Protein AF-A0A926WYP0-F1 (afdb_monomer)

Secondary structure (DSSP, 8-state):
-TT--------PPP-S--S-------GGG----------S---------------TTGGGGGG-GGG-TT-HHHHHHHHHHHHHHHHHH-TT-TTTTT--PPSS-------SHHHHHHHHHHHHHHHHH-TT--

Radius of gyration: 22.29 Å; Cα contacts (8 Å, |Δi|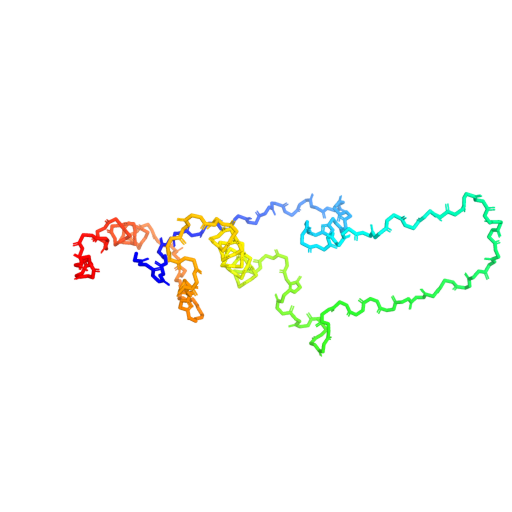>4): 46; chains: 1; bounding box: 64×30×56 Å

Mean predicted aligned error: 14.44 Å

Sequence (134 aa):
MPNHIHGIIVINSPDINIANKTDRGDAINRVPAPDIPIPAKIPAPAIPAIKISTNRGGITGKHNPMLSSHSLGKIIRWYKGRCTFETRSIKTCPIAPEFAWQSRFHDYIIRDELILNRIRNYIVRNPETWKGCR

pLDDT: mean 70.93, std 19.63, range [38.66, 96.31]

Structure (mmCIF, N/CA/C/O backbone):
data_AF-A0A926WYP0-F1
#
_entry.id   AF-A0A926WYP0-F1
#
loop_
_atom_site.group_PDB
_atom_site.id
_atom_site.type_symbol
_atom_site.label_atom_id
_atom_site.label_alt_id
_atom_site.label_comp_id
_atom_site.label_asym_id
_atom_site.label_entity_id
_atom_site.label_seq_id
_atom_site.pdbx_PDB_ins_code
_atom_site.Cartn_x
_atom_site.Cartn_y
_atom_site.Cartn_z
_atom_site.occupancy
_atom_site.B_iso_or_equiv
_atom_site.auth_seq_id
_atom_site.auth_comp_id
_atom_site.auth_asym_id
_atom_site.auth_atom_id
_atom_site.pdbx_PDB_model_num
ATOM 1 N N . MET A 1 1 ? -4.566 -3.668 -11.501 1.00 61.72 1 MET A N 1
ATOM 2 C CA . MET A 1 1 ? -4.161 -2.726 -12.567 1.00 61.72 1 MET A CA 1
ATOM 3 C C . MET A 1 1 ? -2.648 -2.587 -12.550 1.00 61.72 1 MET A C 1
ATOM 5 O O . MET A 1 1 ? -2.079 -2.737 -11.476 1.00 61.72 1 MET A O 1
ATOM 9 N N . PRO A 1 2 ? -1.992 -2.289 -13.681 1.00 64.44 2 PRO A N 1
ATOM 10 C CA . PRO A 1 2 ? -0.528 -2.240 -13.735 1.00 64.44 2 PRO A CA 1
ATOM 11 C C . PRO A 1 2 ? 0.100 -1.127 -12.870 1.00 64.44 2 PRO A C 1
ATOM 13 O O . PRO A 1 2 ? 1.260 -1.238 -12.497 1.00 64.44 2 PRO A O 1
ATOM 16 N N . ASN A 1 3 ? -0.654 -0.081 -12.501 1.00 71.62 3 ASN A N 1
ATOM 17 C CA . ASN A 1 3 ? -0.128 1.111 -11.814 1.00 71.62 3 ASN A CA 1
ATOM 18 C C . ASN A 1 3 ? -0.614 1.322 -10.360 1.00 71.62 3 ASN A C 1
ATOM 20 O O . ASN A 1 3 ? -0.120 2.220 -9.671 1.00 71.62 3 ASN A O 1
ATOM 24 N N . HIS A 1 4 ? -1.587 0.540 -9.880 1.00 82.56 4 HIS A N 1
ATOM 25 C CA . HIS A 1 4 ? -2.106 0.649 -8.513 1.00 82.56 4 HIS A CA 1
ATOM 26 C C . HIS A 1 4 ? -2.744 -0.656 -8.021 1.00 82.56 4 HIS A C 1
ATOM 28 O O . HIS A 1 4 ? -3.172 -1.506 -8.809 1.00 82.56 4 HIS A O 1
ATOM 34 N N . ILE A 1 5 ? -2.825 -0.786 -6.696 1.00 88.31 5 ILE A N 1
ATOM 35 C CA . ILE A 1 5 ? -3.431 -1.924 -6.003 1.00 88.31 5 ILE A CA 1
ATOM 36 C C . ILE A 1 5 ? -4.632 -1.470 -5.176 1.00 88.31 5 ILE A C 1
ATOM 38 O O . ILE A 1 5 ? -4.657 -0.347 -4.672 1.00 88.31 5 ILE A O 1
ATOM 42 N N . HIS A 1 6 ? -5.597 -2.370 -5.010 1.00 90.81 6 HIS A N 1
ATOM 43 C CA . HIS A 1 6 ? -6.706 -2.221 -4.071 1.00 90.81 6 HIS A CA 1
ATOM 44 C C . HIS A 1 6 ? -6.576 -3.308 -3.013 1.00 90.81 6 HIS A C 1
ATOM 46 O O . HIS A 1 6 ? -6.327 -4.464 -3.348 1.00 90.81 6 HIS A O 1
ATOM 52 N N . GLY A 1 7 ? -6.718 -2.947 -1.744 1.00 91.38 7 GLY A N 1
ATOM 53 C CA . GLY A 1 7 ? -6.556 -3.886 -0.644 1.00 91.38 7 GLY A CA 1
ATOM 54 C C . GLY A 1 7 ? -7.191 -3.371 0.636 1.00 91.38 7 GLY A C 1
ATOM 55 O O . GLY A 1 7 ? -7.417 -2.172 0.794 1.00 91.38 7 GLY A O 1
ATOM 56 N N . ILE A 1 8 ? -7.476 -4.297 1.545 1.00 93.81 8 ILE A N 1
ATOM 57 C CA . ILE A 1 8 ? -7.975 -3.996 2.886 1.00 93.81 8 ILE A CA 1
ATOM 58 C C . ILE A 1 8 ? -6.806 -4.174 3.847 1.00 93.81 8 ILE A C 1
ATOM 60 O O . ILE A 1 8 ? -6.158 -5.219 3.854 1.00 93.81 8 ILE A O 1
ATOM 64 N N . ILE A 1 9 ? -6.534 -3.147 4.646 1.00 91.38 9 ILE A N 1
ATOM 65 C CA . ILE A 1 9 ? -5.473 -3.170 5.651 1.00 91.38 9 ILE A CA 1
ATOM 66 C C . ILE A 1 9 ? -6.130 -3.220 7.021 1.00 91.38 9 ILE A C 1
ATOM 68 O O . ILE A 1 9 ? -6.943 -2.362 7.358 1.00 91.38 9 ILE A O 1
ATOM 72 N N . VAL A 1 10 ? -5.745 -4.218 7.811 1.00 90.56 10 VAL A N 1
ATOM 73 C CA . VAL A 1 10 ? -6.139 -4.343 9.213 1.00 90.56 10 VAL A CA 1
ATOM 74 C C . VAL A 1 10 ? -4.925 -3.995 10.064 1.00 90.56 10 VAL A C 1
ATOM 76 O O . VAL A 1 10 ? -3.888 -4.650 9.970 1.00 90.56 10 VAL A O 1
ATOM 79 N N . ILE A 1 11 ? -5.036 -2.933 10.861 1.00 86.06 11 ILE A N 1
ATOM 80 C CA . ILE A 1 11 ? -3.993 -2.516 11.801 1.00 86.06 11 ILE A CA 1
ATOM 81 C C . ILE A 1 11 ? -4.480 -2.882 13.194 1.00 86.06 11 ILE A C 1
ATOM 83 O O . ILE A 1 11 ? -5.313 -2.186 13.769 1.00 86.06 11 ILE A O 1
ATOM 87 N N . ASN A 1 12 ? -3.951 -3.976 13.729 1.00 83.31 12 ASN A N 1
ATOM 88 C CA . ASN A 1 12 ? -4.189 -4.338 15.117 1.00 83.31 12 ASN A CA 1
ATOM 89 C C . ASN A 1 12 ? -3.197 -3.565 15.985 1.00 83.31 12 ASN A C 1
ATOM 91 O O . ASN A 1 12 ? -1.983 -3.695 15.808 1.00 83.31 12 ASN A O 1
ATOM 95 N N . SER A 1 13 ? -3.701 -2.766 16.922 1.00 70.12 13 SER A N 1
ATOM 96 C CA . SER A 1 13 ? -2.865 -2.273 18.012 1.00 70.12 13 SER A CA 1
ATOM 97 C C . SER A 1 13 ? -2.487 -3.479 18.871 1.00 70.12 13 SER A C 1
ATOM 99 O O . SER A 1 13 ? -3.395 -4.162 19.343 1.00 70.12 13 SER A O 1
ATOM 101 N N . PRO A 1 14 ? -1.195 -3.798 19.063 1.00 62.81 14 PRO A N 1
ATOM 102 C CA . PRO A 1 14 ? -0.837 -4.783 20.069 1.00 62.81 14 PRO A CA 1
ATOM 103 C C . PRO A 1 14 ? -1.310 -4.255 21.424 1.00 62.81 14 PRO A C 1
ATOM 105 O O . PRO A 1 14 ? -1.136 -3.064 21.702 1.00 62.81 14 PRO A O 1
ATOM 108 N N . ASP A 1 15 ? -1.901 -5.126 22.243 1.00 53.44 15 ASP A N 1
ATOM 109 C CA . ASP A 1 15 ? -2.251 -4.793 23.620 1.00 53.44 15 ASP A CA 1
ATOM 110 C C . ASP A 1 15 ? -1.065 -4.084 24.279 1.00 53.44 15 ASP A C 1
ATOM 112 O O . ASP A 1 15 ? 0.089 -4.522 24.176 1.00 53.44 15 ASP A O 1
ATOM 116 N N . ILE A 1 16 ? -1.347 -2.939 24.898 1.00 49.41 16 ILE A N 1
ATOM 117 C CA . ILE A 1 16 ? -0.361 -2.068 25.535 1.00 49.41 16 ILE A CA 1
ATOM 118 C C . ILE A 1 16 ? 0.130 -2.770 26.810 1.00 49.41 16 ILE A C 1
ATOM 120 O O . ILE A 1 16 ? -0.240 -2.431 27.923 1.00 49.41 16 ILE A O 1
ATOM 124 N N . ASN A 1 17 ? 0.967 -3.787 26.644 1.00 43.91 17 ASN A N 1
ATOM 125 C CA . ASN A 1 17 ? 1.827 -4.356 27.675 1.00 43.91 17 ASN A CA 1
ATOM 126 C C . ASN A 1 17 ? 3.254 -4.443 27.127 1.00 43.91 17 ASN A C 1
ATOM 128 O O . ASN A 1 17 ? 3.935 -5.465 27.162 1.00 43.91 17 ASN A O 1
ATOM 132 N N . ILE A 1 18 ? 3.715 -3.324 26.570 1.00 48.03 18 ILE A N 1
ATOM 133 C CA . ILE A 1 18 ? 5.096 -3.142 26.135 1.00 48.03 18 ILE A CA 1
ATOM 134 C C . ILE A 1 18 ? 5.751 -2.159 27.107 1.00 48.03 18 ILE A C 1
ATOM 136 O O . ILE A 1 18 ? 6.154 -1.063 26.740 1.00 48.03 18 ILE A O 1
ATOM 140 N N . ALA A 1 19 ? 5.849 -2.556 28.377 1.00 38.75 19 ALA A N 1
ATOM 141 C CA . ALA A 1 19 ? 6.711 -1.868 29.337 1.00 38.75 19 ALA A CA 1
ATOM 142 C C . ALA A 1 19 ? 8.205 -2.139 29.065 1.00 38.75 19 ALA A C 1
ATOM 144 O O . ALA A 1 19 ? 9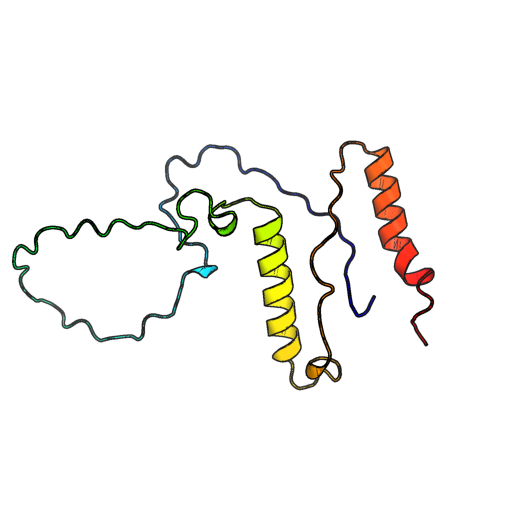.049 -1.443 29.605 1.00 38.75 19 ALA A O 1
ATOM 145 N N . ASN A 1 20 ? 8.555 -3.110 28.207 1.00 41.22 20 ASN A N 1
ATOM 146 C CA . ASN A 1 20 ? 9.945 -3.527 27.986 1.00 41.22 20 ASN A CA 1
ATOM 147 C C . ASN A 1 20 ? 10.249 -3.943 26.533 1.00 41.22 20 ASN A C 1
ATOM 149 O O . ASN A 1 20 ? 10.905 -4.958 26.301 1.00 41.22 20 ASN A O 1
ATOM 153 N N . LYS A 1 21 ? 9.816 -3.186 25.515 1.00 42.28 21 LYS A N 1
ATOM 154 C CA . LYS A 1 21 ? 10.600 -3.190 24.267 1.00 42.28 21 LYS A CA 1
ATOM 155 C C . LYS A 1 21 ? 11.554 -2.022 24.359 1.00 42.28 21 LYS A C 1
ATOM 157 O O . LYS A 1 21 ? 11.193 -0.889 24.060 1.00 42.28 21 LYS A O 1
ATOM 162 N N . THR A 1 22 ? 12.788 -2.347 24.742 1.00 40.88 22 THR A N 1
ATOM 163 C CA . THR A 1 22 ? 13.951 -1.645 24.208 1.00 40.88 22 THR A CA 1
ATOM 164 C C . THR A 1 22 ? 13.652 -1.312 22.760 1.00 40.88 22 THR A C 1
ATOM 166 O O . THR A 1 22 ? 13.117 -2.157 22.040 1.00 40.88 22 THR A O 1
ATOM 169 N N . ASP A 1 23 ? 13.907 -0.059 22.406 1.00 46.38 23 ASP A N 1
ATOM 170 C CA . ASP A 1 23 ? 13.827 0.537 21.081 1.00 46.38 23 ASP A CA 1
ATOM 171 C C . ASP A 1 23 ? 14.544 -0.383 20.083 1.00 46.38 23 ASP A C 1
ATOM 173 O O . ASP A 1 23 ? 15.714 -0.208 19.744 1.00 46.38 23 ASP A O 1
ATOM 177 N N . ARG A 1 24 ? 13.873 -1.471 19.690 1.00 42.47 24 ARG A N 1
ATOM 178 C CA . ARG A 1 24 ? 14.288 -2.362 18.627 1.00 42.47 24 ARG A CA 1
ATOM 179 C C . ARG A 1 24 ? 14.035 -1.495 17.429 1.00 42.47 24 ARG A C 1
ATOM 181 O O . ARG A 1 24 ? 12.927 -1.515 16.903 1.00 42.47 24 ARG A O 1
ATOM 188 N N . GLY A 1 25 ? 15.033 -0.670 17.106 1.00 48.34 25 GLY A N 1
ATOM 189 C CA . GLY A 1 25 ? 15.064 0.108 15.889 1.00 48.34 25 GLY A CA 1
ATOM 190 C C . GLY A 1 25 ? 14.525 -0.814 14.820 1.00 48.34 25 GLY A C 1
ATOM 191 O O . GLY A 1 25 ? 15.078 -1.903 14.625 1.00 48.34 25 GLY A O 1
ATOM 192 N N . ASP A 1 26 ? 13.364 -0.439 14.276 1.00 47.56 26 ASP A N 1
ATOM 193 C CA . ASP A 1 26 ? 12.691 -1.199 13.235 1.00 47.56 26 ASP A CA 1
ATOM 194 C C . ASP A 1 26 ? 13.777 -1.690 12.266 1.00 47.56 26 ASP A C 1
ATOM 196 O O . ASP A 1 26 ? 14.715 -0.934 12.007 1.00 47.56 26 ASP A O 1
ATOM 200 N N . ALA A 1 27 ? 13.703 -2.919 11.741 1.00 48.38 27 ALA A N 1
ATOM 201 C CA . ALA A 1 27 ? 14.737 -3.494 10.853 1.00 48.38 27 ALA A CA 1
ATOM 202 C C . ALA A 1 27 ? 15.245 -2.512 9.762 1.00 48.38 27 ALA A C 1
ATOM 204 O O . ALA A 1 27 ? 16.389 -2.569 9.327 1.00 48.38 27 ALA A O 1
ATOM 205 N N . ILE A 1 28 ? 14.378 -1.563 9.417 1.00 49.00 28 ILE A N 1
ATOM 206 C CA . ILE A 1 28 ? 14.544 -0.259 8.770 1.00 49.00 28 ILE A CA 1
ATOM 207 C C . ILE A 1 28 ? 15.825 0.555 9.106 1.00 49.00 28 ILE A C 1
ATOM 209 O O . ILE A 1 28 ? 16.357 1.190 8.201 1.00 49.00 28 ILE A O 1
ATOM 213 N N . ASN A 1 29 ? 16.314 0.594 10.353 1.00 46.31 29 ASN A N 1
ATOM 214 C CA . ASN A 1 29 ? 17.465 1.414 10.785 1.00 46.31 29 ASN A CA 1
ATOM 215 C C . ASN A 1 29 ? 18.779 0.624 10.916 1.00 46.31 29 ASN A C 1
ATOM 217 O O . ASN A 1 29 ? 19.786 1.183 11.353 1.00 46.31 29 ASN A O 1
ATOM 221 N N . ARG A 1 30 ? 18.807 -0.666 10.556 1.00 45.25 30 ARG A N 1
ATOM 222 C CA . ARG A 1 30 ? 20.072 -1.402 10.452 1.00 45.25 30 ARG A CA 1
ATOM 223 C C . ARG A 1 30 ? 20.764 -1.009 9.151 1.00 45.25 30 ARG A C 1
ATOM 225 O O . ARG A 1 30 ? 20.606 -1.670 8.131 1.00 45.25 30 ARG A O 1
ATOM 232 N N . VAL A 1 31 ? 21.546 0.064 9.190 1.00 39.66 31 VAL A N 1
ATOM 233 C CA . VAL A 1 31 ? 22.676 0.176 8.265 1.00 39.66 31 VAL A CA 1
ATOM 234 C C . VAL A 1 31 ? 23.653 -0.925 8.689 1.00 39.66 31 VAL A C 1
ATOM 236 O O . VAL A 1 31 ? 23.930 -1.019 9.889 1.00 39.66 31 VAL A O 1
ATOM 239 N N . PRO A 1 32 ? 24.151 -1.785 7.786 1.00 40.09 32 PRO A N 1
ATOM 240 C CA . PRO A 1 32 ? 25.341 -2.560 8.089 1.00 40.09 32 PRO A CA 1
ATOM 241 C C . PRO A 1 32 ? 26.416 -1.540 8.455 1.00 40.09 32 PRO A C 1
ATOM 243 O O . PRO A 1 32 ? 26.819 -0.734 7.614 1.00 40.09 32 PRO A O 1
ATOM 246 N N . ALA A 1 33 ? 26.812 -1.491 9.725 1.00 42.34 33 ALA A N 1
ATOM 247 C CA . ALA A 1 33 ? 28.049 -0.811 10.049 1.00 42.34 33 ALA A CA 1
ATOM 248 C C . ALA A 1 33 ? 29.138 -1.556 9.262 1.00 42.34 33 ALA A C 1
ATOM 250 O O . ALA A 1 33 ? 29.118 -2.789 9.269 1.00 42.34 33 ALA A O 1
ATOM 251 N N . PRO A 1 34 ? 30.043 -0.870 8.544 1.00 38.66 34 PRO A N 1
ATOM 252 C CA . PRO A 1 34 ? 31.259 -1.541 8.122 1.00 38.66 34 PRO A CA 1
ATOM 253 C C . PRO A 1 34 ? 31.881 -2.147 9.382 1.00 38.66 34 PRO A C 1
ATOM 255 O O . PRO A 1 34 ? 31.909 -1.481 10.422 1.00 38.66 34 PRO A O 1
ATOM 258 N N . ASP A 1 35 ? 32.318 -3.403 9.300 1.00 43.84 35 ASP A N 1
ATOM 259 C CA . ASP A 1 35 ? 33.078 -4.064 10.357 1.00 43.84 35 ASP A CA 1
ATOM 260 C C . ASP A 1 35 ? 34.409 -3.319 10.512 1.00 43.84 35 ASP A C 1
ATOM 262 O O . ASP A 1 35 ? 35.445 -3.724 9.993 1.00 43.84 35 ASP A O 1
ATOM 266 N N . ILE A 1 36 ? 34.381 -2.161 11.168 1.00 40.34 36 ILE A N 1
ATOM 267 C CA . ILE A 1 36 ? 35.585 -1.514 11.654 1.00 40.34 36 ILE A CA 1
ATOM 268 C C . ILE A 1 36 ? 36.042 -2.420 12.794 1.00 40.34 36 ILE A C 1
ATOM 270 O O . ILE A 1 36 ? 35.296 -2.564 13.769 1.00 40.34 36 ILE A O 1
ATOM 274 N N . PRO A 1 37 ? 37.225 -3.049 12.709 1.00 39.09 37 PRO A N 1
ATOM 275 C CA . PRO A 1 37 ? 37.763 -3.794 13.830 1.00 39.09 37 PRO A CA 1
ATOM 276 C C . PRO A 1 37 ? 37.962 -2.791 14.965 1.00 39.09 37 PRO A C 1
ATOM 278 O O . PRO A 1 37 ? 38.866 -1.959 14.918 1.00 39.09 37 PRO A O 1
ATOM 281 N N . ILE A 1 38 ? 37.083 -2.810 15.966 1.00 42.59 38 ILE A N 1
ATOM 282 C CA . ILE A 1 38 ? 37.303 -2.060 17.198 1.00 42.59 38 ILE A CA 1
ATOM 283 C C . ILE A 1 38 ? 38.438 -2.809 17.906 1.00 42.59 38 ILE A C 1
ATOM 285 O O . ILE A 1 38 ? 38.235 -3.973 18.264 1.00 42.59 38 ILE A O 1
ATOM 289 N N . PRO A 1 39 ? 39.637 -2.219 18.082 1.00 40.03 39 PRO A N 1
ATOM 290 C CA . PRO A 1 39 ? 40.697 -2.889 18.814 1.00 40.03 39 PRO A CA 1
ATOM 291 C C . PRO A 1 39 ? 40.187 -3.177 20.224 1.00 40.03 39 PRO A C 1
ATOM 293 O O . PRO A 1 39 ? 39.745 -2.282 20.950 1.00 40.03 39 PRO A O 1
ATOM 296 N N . ALA A 1 40 ? 40.205 -4.455 20.596 1.00 45.56 40 ALA A N 1
ATOM 297 C CA . ALA A 1 40 ? 39.864 -4.873 21.938 1.00 45.56 40 ALA A CA 1
ATOM 298 C C . ALA A 1 40 ? 40.802 -4.155 22.921 1.00 45.56 40 ALA A C 1
ATOM 300 O O . ALA A 1 40 ? 42.019 -4.297 22.829 1.00 45.56 40 ALA A O 1
ATOM 301 N N . LYS A 1 41 ? 40.207 -3.444 23.889 1.00 47.19 41 LYS A N 1
ATOM 302 C CA . LYS A 1 41 ? 40.855 -2.939 25.111 1.00 47.19 41 LYS A CA 1
ATOM 303 C C . LYS A 1 41 ? 41.646 -1.626 24.959 1.00 47.19 41 LYS A C 1
ATOM 305 O O . LYS A 1 41 ? 42.867 -1.601 25.065 1.00 47.19 41 LYS A O 1
ATOM 310 N N . ILE A 1 42 ? 40.926 -0.506 24.866 1.00 40.25 42 ILE A N 1
ATOM 311 C CA . ILE A 1 42 ? 41.429 0.787 25.365 1.00 40.25 42 ILE A CA 1
ATOM 312 C C . ILE A 1 42 ? 40.896 0.949 26.803 1.00 40.25 42 ILE A C 1
ATOM 314 O O . ILE A 1 42 ? 39.684 0.809 26.998 1.00 40.25 42 ILE A O 1
ATOM 318 N N . PRO A 1 43 ? 41.741 1.198 27.824 1.00 43.34 43 PRO A N 1
ATOM 319 C CA . PRO A 1 43 ? 41.270 1.544 29.164 1.00 43.34 43 PRO A CA 1
ATOM 320 C C . PRO A 1 43 ? 40.496 2.857 29.063 1.00 43.34 43 PRO A C 1
ATOM 322 O O . PRO A 1 43 ? 41.039 3.834 28.558 1.00 43.34 43 PRO A O 1
ATOM 325 N N . ALA A 1 44 ? 39.236 2.871 29.494 1.00 44.38 44 ALA A N 1
ATOM 326 C CA . ALA A 1 44 ? 38.365 4.035 29.384 1.00 44.38 44 ALA A CA 1
ATOM 327 C C . ALA A 1 44 ? 39.011 5.281 30.026 1.00 44.38 44 ALA A C 1
ATOM 329 O O . ALA A 1 44 ? 39.130 5.322 31.253 1.00 44.38 44 ALA A O 1
ATOM 330 N N . PRO A 1 45 ? 39.384 6.327 29.262 1.00 44.78 45 PRO A N 1
ATOM 331 C CA . PRO A 1 45 ? 39.439 7.656 29.838 1.00 44.78 45 PRO A CA 1
ATOM 332 C C . PRO A 1 45 ? 37.988 8.097 30.048 1.00 44.78 45 PRO A C 1
ATOM 334 O O . PRO A 1 45 ? 37.114 7.792 29.234 1.00 44.78 45 PRO A O 1
ATOM 337 N N . ALA A 1 46 ? 37.718 8.796 31.146 1.00 51.25 46 ALA A N 1
ATOM 338 C CA . ALA A 1 46 ? 36.424 9.393 31.442 1.00 51.25 46 ALA A CA 1
ATOM 339 C C . ALA A 1 46 ? 36.051 10.429 30.363 1.00 51.25 46 ALA A C 1
ATOM 341 O O . ALA A 1 46 ? 36.277 11.625 30.519 1.00 51.25 46 ALA A O 1
ATOM 342 N N . ILE A 1 47 ? 35.502 9.967 29.240 1.00 45.81 47 ILE A N 1
ATOM 343 C CA . ILE A 1 47 ? 34.859 10.830 28.258 1.00 45.81 47 ILE A CA 1
ATOM 344 C C . ILE A 1 47 ? 33.546 11.263 28.918 1.00 45.81 47 ILE A C 1
ATOM 346 O O . ILE A 1 47 ? 32.732 10.393 29.250 1.00 45.81 47 ILE A O 1
ATOM 350 N N . PRO A 1 48 ? 33.322 12.568 29.164 1.00 44.97 48 PRO A N 1
ATOM 351 C CA . PRO A 1 48 ? 32.047 13.026 29.690 1.00 44.97 48 PRO A CA 1
ATOM 352 C C . PRO A 1 48 ? 30.970 12.546 28.725 1.00 44.97 48 PRO A C 1
ATOM 354 O O . PRO A 1 48 ? 31.099 12.745 27.518 1.00 44.97 48 PRO A O 1
ATOM 357 N N . ALA A 1 49 ? 29.953 11.858 29.248 1.00 53.84 49 ALA A N 1
ATOM 358 C CA . ALA A 1 49 ? 28.852 11.330 28.458 1.00 53.84 49 ALA A CA 1
ATOM 359 C C . ALA A 1 49 ? 28.277 12.458 27.593 1.00 53.84 49 ALA A C 1
ATOM 361 O O . ALA A 1 49 ? 27.525 13.306 28.078 1.00 53.84 49 ALA A O 1
ATOM 362 N N . ILE A 1 50 ? 28.663 12.489 26.315 1.00 42.50 50 ILE A N 1
ATOM 363 C CA . ILE A 1 50 ? 28.092 13.402 25.339 1.00 42.50 50 ILE A CA 1
ATOM 364 C C . ILE A 1 50 ? 26.634 12.974 25.252 1.00 42.50 50 ILE A C 1
ATOM 366 O O . ILE A 1 50 ? 26.303 11.953 24.648 1.00 42.50 50 ILE A O 1
ATOM 370 N N . LYS A 1 51 ? 25.751 13.733 25.908 1.00 45.56 51 LYS A N 1
ATOM 371 C CA . LYS A 1 51 ? 24.312 13.658 25.684 1.00 45.56 51 LYS A CA 1
ATOM 372 C C . LYS A 1 51 ? 24.080 14.157 24.264 1.00 45.56 51 LYS A C 1
ATOM 374 O O . LYS A 1 51 ? 23.746 15.319 24.057 1.00 45.56 51 LYS A O 1
ATOM 379 N N . ILE A 1 52 ? 24.305 13.292 23.277 1.00 52.34 52 ILE A N 1
ATOM 380 C CA . ILE A 1 52 ? 23.84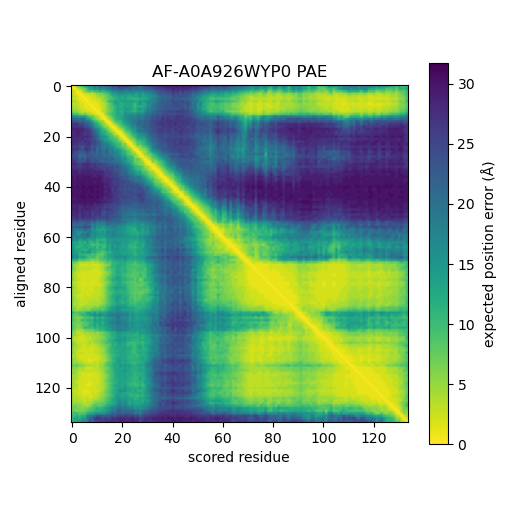2 13.526 21.917 1.00 52.34 52 ILE A CA 1
ATOM 381 C C . I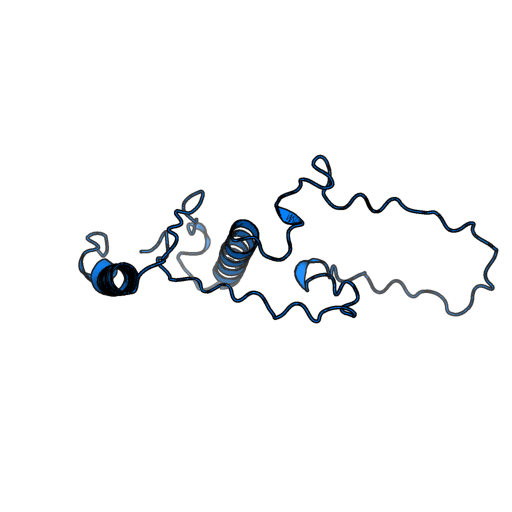LE A 1 52 ? 22.332 13.628 22.069 1.00 52.34 52 ILE A C 1
ATOM 383 O O . ILE A 1 52 ? 21.666 12.631 22.348 1.00 52.34 52 ILE A O 1
ATOM 387 N N . SER A 1 53 ? 21.788 14.841 21.974 1.00 53.56 53 SER A N 1
ATOM 388 C CA . SER A 1 53 ? 20.351 15.018 21.875 1.00 53.56 53 SER A CA 1
ATOM 389 C C . SER A 1 53 ? 19.944 14.290 20.605 1.00 53.56 53 SER A C 1
ATOM 391 O O . SER A 1 53 ? 20.152 14.790 19.497 1.00 53.56 53 SER A O 1
ATOM 393 N N . THR A 1 54 ? 19.439 13.069 20.739 1.00 57.38 54 THR A N 1
ATOM 394 C CA . THR A 1 54 ? 18.892 12.309 19.625 1.00 57.38 54 THR A CA 1
ATOM 395 C C . THR A 1 54 ? 17.574 12.971 19.249 1.00 57.38 54 THR A C 1
ATOM 397 O O . THR A 1 54 ? 16.497 12.455 19.555 1.00 57.38 54 THR A O 1
ATOM 400 N N . ASN A 1 55 ? 17.639 14.150 18.631 1.00 59.78 55 ASN A N 1
ATOM 401 C CA . ASN A 1 55 ? 16.500 14.791 17.998 1.00 59.78 55 ASN A CA 1
ATOM 402 C C . ASN A 1 55 ? 16.153 13.942 16.774 1.00 59.78 55 ASN A C 1
ATOM 404 O O . ASN A 1 55 ? 16.511 14.238 15.635 1.00 59.78 55 ASN A O 1
ATOM 408 N N . ARG A 1 56 ? 15.502 12.804 17.035 1.00 62.00 56 ARG A N 1
ATOM 409 C CA . ARG A 1 56 ? 14.910 11.957 16.012 1.00 62.00 56 ARG A CA 1
ATOM 410 C C . ARG A 1 56 ? 13.902 12.821 15.256 1.00 62.00 56 ARG A C 1
ATOM 412 O O . ARG A 1 56 ? 13.136 13.552 15.879 1.00 62.00 56 ARG A O 1
ATOM 419 N N .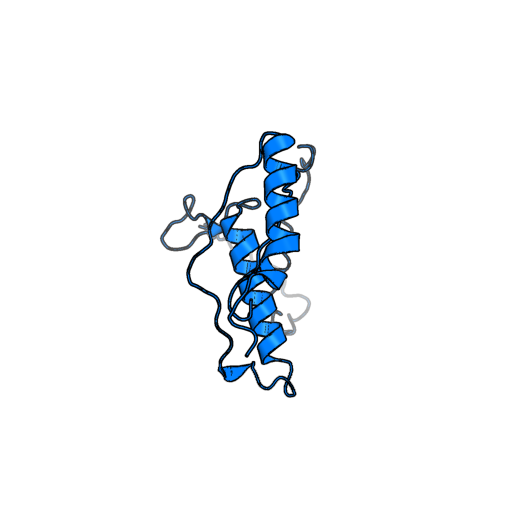 GLY A 1 57 ? 13.913 12.748 13.925 1.00 63.53 57 GLY A N 1
ATOM 420 C CA . GLY A 1 57 ? 12.907 13.404 13.081 1.00 63.53 57 GLY A CA 1
ATOM 421 C C . GLY A 1 57 ? 13.397 14.505 12.145 1.00 63.53 57 GLY A C 1
ATOM 422 O O . GLY A 1 57 ? 12.574 15.024 11.391 1.00 63.53 57 GLY A O 1
ATOM 423 N N . GLY A 1 58 ? 14.693 14.832 12.132 1.00 73.00 58 GLY A N 1
ATOM 424 C CA . GLY A 1 58 ? 15.241 15.860 11.238 1.00 73.00 58 GLY A CA 1
ATOM 425 C C . GLY A 1 58 ? 14.610 17.233 11.494 1.00 73.00 58 GLY A C 1
ATOM 426 O O . GLY A 1 58 ? 14.301 17.560 12.637 1.00 73.00 58 GLY A O 1
ATOM 427 N N . ILE A 1 59 ? 14.367 18.011 10.433 1.00 71.25 59 ILE A N 1
ATOM 428 C CA . ILE A 1 59 ? 13.823 19.382 10.519 1.00 71.25 59 ILE A CA 1
ATOM 429 C C . ILE A 1 59 ? 12.470 19.476 11.250 1.00 71.25 59 ILE A C 1
ATOM 431 O O . ILE A 1 59 ? 12.155 20.501 11.841 1.00 71.25 59 ILE A O 1
ATOM 435 N N . THR A 1 60 ? 11.679 18.399 11.252 1.00 67.12 60 THR A N 1
ATOM 436 C CA . THR A 1 60 ? 10.340 18.356 11.868 1.00 67.12 60 THR A CA 1
ATOM 437 C C . THR A 1 60 ? 10.363 17.833 13.315 1.00 67.12 60 THR A C 1
ATOM 439 O O . THR A 1 60 ? 9.355 17.912 14.021 1.00 67.12 60 THR A O 1
ATOM 442 N N . GLY A 1 61 ? 11.499 17.299 13.784 1.00 79.94 61 GLY A N 1
ATOM 443 C CA . GLY A 1 61 ? 11.674 16.787 15.147 1.00 79.94 61 GLY A CA 1
ATOM 444 C C . GLY A 1 61 ? 10.546 15.845 15.593 1.00 79.94 61 GLY A C 1
ATOM 445 O O . GLY A 1 61 ? 10.198 14.890 14.896 1.00 79.94 61 GLY A O 1
ATOM 446 N N . LYS A 1 62 ? 9.927 16.155 16.741 1.00 70.50 62 LYS A N 1
ATOM 447 C CA . LYS A 1 62 ? 8.853 15.359 17.368 1.00 70.50 62 LYS A CA 1
ATOM 448 C C . LYS A 1 62 ? 7.576 15.243 16.521 1.00 70.50 62 LYS A C 1
ATOM 450 O O . LYS A 1 62 ? 6.843 14.273 16.680 1.00 70.50 62 LYS A O 1
ATOM 455 N N . HIS A 1 63 ? 7.316 16.188 15.617 1.00 67.06 63 HIS A N 1
ATOM 456 C CA . HIS A 1 63 ? 6.127 16.178 14.755 1.00 67.06 63 HIS A CA 1
ATOM 457 C C . HIS A 1 63 ? 6.353 15.442 13.433 1.00 67.06 63 HIS A C 1
ATOM 459 O O . HIS A 1 63 ? 5.505 15.498 12.546 1.00 67.06 63 HIS A O 1
ATOM 465 N N . ASN A 1 64 ? 7.492 14.766 13.262 1.00 69.31 64 ASN A N 1
ATOM 466 C CA . ASN A 1 64 ? 7.742 14.013 12.049 1.00 69.31 64 ASN A CA 1
ATOM 467 C C . ASN A 1 64 ? 6.775 12.811 11.975 1.00 69.31 64 ASN A C 1
ATOM 469 O O . ASN A 1 64 ? 6.913 11.870 12.766 1.00 69.31 64 ASN A O 1
ATOM 473 N N . PRO A 1 65 ? 5.839 12.776 11.004 1.00 64.81 65 PRO A N 1
ATOM 474 C CA . PRO A 1 65 ? 4.893 11.671 10.876 1.00 64.81 65 PRO A CA 1
ATOM 475 C C . PRO A 1 65 ? 5.601 10.329 10.617 1.00 64.81 65 PRO A C 1
ATOM 477 O O . PRO A 1 65 ? 5.038 9.277 10.915 1.00 64.81 65 PRO A O 1
ATOM 480 N N . MET A 1 66 ? 6.856 10.342 10.150 1.00 65.06 66 MET A N 1
ATOM 481 C CA . MET A 1 66 ? 7.688 9.150 9.954 1.00 65.06 66 MET A CA 1
ATOM 482 C C . MET A 1 66 ? 8.183 8.501 11.253 1.00 65.06 66 MET A C 1
ATOM 484 O O . MET A 1 66 ? 8.591 7.339 11.219 1.00 65.06 66 MET A O 1
ATOM 488 N N . LEU A 1 67 ? 8.162 9.217 12.383 1.00 64.75 67 LEU A N 1
ATOM 489 C CA . LEU A 1 67 ? 8.545 8.665 13.688 1.00 64.75 67 LEU A CA 1
ATOM 490 C C . LEU A 1 67 ? 7.413 7.907 14.375 1.00 64.75 67 LEU A C 1
ATOM 492 O O . LEU A 1 67 ? 7.675 7.124 15.282 1.00 64.75 67 LEU A O 1
ATOM 496 N N . SER A 1 68 ? 6.165 8.117 13.955 1.00 69.06 68 SER A N 1
ATOM 497 C CA . SER A 1 68 ? 5.041 7.363 14.504 1.00 69.06 68 SER A CA 1
ATOM 498 C C . SER A 1 68 ? 5.169 5.883 14.121 1.00 69.06 68 SER A C 1
ATOM 500 O O . SER A 1 68 ? 5.214 5.523 12.941 1.00 69.06 68 SER A O 1
ATOM 502 N N . SER A 1 69 ? 5.253 5.005 15.122 1.00 64.50 69 SER A N 1
ATOM 503 C CA . SER A 1 69 ? 5.478 3.567 14.911 1.00 64.50 69 SER A CA 1
ATOM 504 C C . SER A 1 69 ? 4.317 2.864 14.197 1.00 64.50 69 SER A C 1
ATOM 506 O O . SER A 1 69 ? 4.527 1.814 13.600 1.00 64.50 69 SER A O 1
ATOM 508 N N . HIS A 1 70 ? 3.118 3.461 14.197 1.00 71.25 70 HIS A N 1
ATOM 509 C CA . HIS A 1 70 ? 1.880 2.822 13.731 1.00 71.25 70 HIS A CA 1
ATOM 510 C C . HIS A 1 70 ? 1.063 3.659 12.729 1.00 71.25 70 HIS A C 1
ATOM 512 O O . HIS A 1 70 ? -0.135 3.435 12.581 1.00 71.25 70 HIS A O 1
ATOM 518 N N . SER A 1 71 ? 1.665 4.627 12.025 1.00 83.12 71 SER A N 1
ATOM 519 C CA . SER A 1 71 ? 0.914 5.368 10.998 1.00 83.12 71 SER A CA 1
ATOM 520 C C . SER A 1 71 ? 0.729 4.573 9.706 1.00 83.12 71 SER A C 1
ATOM 522 O O . SER A 1 71 ? 1.661 3.955 9.183 1.00 83.12 71 SER A O 1
ATOM 524 N N . LEU A 1 72 ? -0.468 4.690 9.123 1.00 85.69 72 LE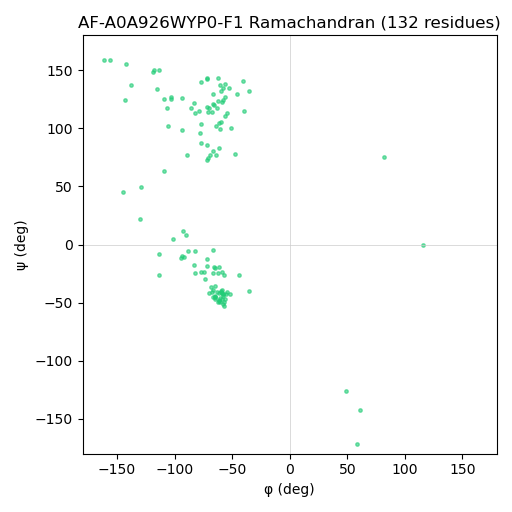U A N 1
ATOM 525 C CA . LEU A 1 72 ? -0.790 4.140 7.805 1.00 85.69 72 LEU A CA 1
ATOM 526 C C . LEU A 1 72 ? 0.185 4.642 6.728 1.00 85.69 72 LEU A C 1
ATOM 528 O O . LEU A 1 72 ? 0.687 3.861 5.924 1.00 85.69 72 LEU A O 1
ATOM 532 N N . GLY A 1 73 ? 0.528 5.935 6.755 1.00 86.81 73 GLY A N 1
ATOM 533 C CA . GLY A 1 73 ? 1.469 6.530 5.804 1.00 86.81 73 GLY A CA 1
ATOM 534 C C . GLY A 1 73 ? 2.854 5.874 5.825 1.00 86.81 73 GLY A C 1
ATOM 535 O O . GLY A 1 73 ? 3.433 5.640 4.761 1.00 86.81 73 GLY A O 1
ATOM 536 N N . LYS A 1 74 ? 3.373 5.513 7.010 1.00 84.19 74 LYS A N 1
ATOM 537 C CA . LYS A 1 74 ? 4.645 4.787 7.138 1.00 84.19 74 LYS A CA 1
ATOM 538 C C . LYS A 1 74 ? 4.536 3.395 6.513 1.00 84.19 74 LYS A C 1
ATOM 540 O O . LYS A 1 74 ? 5.390 3.040 5.704 1.00 84.19 74 LYS A O 1
ATOM 545 N N . ILE A 1 75 ? 3.472 2.651 6.819 1.00 87.38 75 ILE A N 1
ATOM 546 C CA . ILE A 1 75 ? 3.229 1.303 6.277 1.00 87.38 75 ILE A CA 1
ATOM 547 C C . ILE A 1 75 ? 3.185 1.332 4.742 1.00 87.38 75 ILE A C 1
ATOM 549 O O . ILE A 1 75 ? 3.928 0.601 4.086 1.00 87.38 75 ILE A O 1
ATOM 553 N N . ILE A 1 76 ? 2.384 2.230 4.159 1.00 90.00 76 ILE A N 1
ATOM 554 C CA . ILE A 1 76 ? 2.242 2.347 2.700 1.00 90.00 76 ILE A CA 1
ATOM 555 C C . ILE A 1 76 ? 3.558 2.754 2.032 1.00 90.00 76 ILE A C 1
ATOM 557 O O . ILE A 1 76 ? 3.910 2.211 0.983 1.00 90.00 76 ILE A O 1
ATOM 561 N N . ARG A 1 77 ? 4.316 3.681 2.633 1.00 87.94 77 ARG A N 1
ATOM 562 C CA . ARG A 1 77 ? 5.628 4.096 2.117 1.00 87.94 77 ARG A CA 1
ATOM 563 C C . ARG A 1 77 ? 6.589 2.911 2.015 1.00 87.94 77 ARG A C 1
ATOM 565 O O . ARG A 1 77 ? 7.228 2.745 0.978 1.00 87.94 77 ARG A O 1
ATOM 572 N N . TRP A 1 78 ? 6.673 2.091 3.063 1.00 86.44 78 TRP A N 1
ATOM 573 C CA . TRP A 1 78 ? 7.521 0.895 3.074 1.00 86.44 78 TRP A CA 1
ATOM 574 C C . TRP A 1 78 ? 7.068 -0.141 2.062 1.00 86.44 78 TRP A C 1
ATOM 576 O O . TRP A 1 78 ? 7.895 -0.650 1.311 1.00 86.44 78 TRP A O 1
ATOM 586 N N . TYR A 1 79 ? 5.764 -0.397 1.993 1.00 90.31 79 TYR A N 1
ATOM 587 C CA . TYR A 1 79 ? 5.196 -1.326 1.028 1.00 90.31 79 TYR A CA 1
ATOM 588 C C . TYR A 1 79 ? 5.541 -0.926 -0.416 1.00 90.31 79 TYR A C 1
ATOM 590 O O . TYR A 1 79 ? 6.143 -1.713 -1.150 1.00 90.31 79 TYR A O 1
ATOM 598 N N . LYS A 1 80 ? 5.256 0.326 -0.809 1.00 89.12 80 LYS A N 1
ATOM 599 C CA . LYS A 1 80 ? 5.575 0.840 -2.153 1.00 89.12 80 LYS A CA 1
ATOM 600 C C . LYS A 1 80 ? 7.079 0.817 -2.431 1.00 89.12 80 LYS A C 1
ATOM 602 O O . LYS A 1 80 ? 7.494 0.426 -3.523 1.00 89.12 80 LYS A O 1
ATOM 607 N N . GLY A 1 81 ? 7.897 1.202 -1.448 1.00 89.19 81 GLY A N 1
ATOM 608 C CA . GLY A 1 81 ? 9.356 1.200 -1.557 1.00 89.19 81 GLY A CA 1
ATOM 609 C C . GLY A 1 81 ? 9.922 -0.202 -1.778 1.00 89.19 81 GLY A C 1
ATOM 610 O O . GLY A 1 81 ? 10.675 -0.410 -2.728 1.00 89.19 81 GLY A O 1
ATOM 611 N N . ARG A 1 82 ? 9.503 -1.178 -0.961 1.00 89.88 82 ARG A N 1
ATOM 612 C CA . ARG A 1 82 ? 9.965 -2.565 -1.080 1.00 89.88 82 ARG A CA 1
ATOM 613 C C . ARG A 1 82 ? 9.519 -3.190 -2.394 1.00 89.88 82 ARG A C 1
ATOM 615 O O . ARG A 1 82 ? 10.354 -3.757 -3.082 1.00 89.88 82 ARG A O 1
ATOM 622 N N . CYS A 1 83 ? 8.260 -3.015 -2.793 1.00 87.94 83 CYS A N 1
ATOM 623 C CA . CYS A 1 83 ? 7.779 -3.526 -4.077 1.00 87.94 83 CYS A CA 1
ATOM 624 C C . CYS A 1 83 ? 8.559 -2.939 -5.260 1.00 87.94 83 CYS A C 1
ATOM 626 O O . CYS A 1 83 ? 8.898 -3.662 -6.190 1.00 87.94 83 CYS A O 1
ATOM 628 N N . THR A 1 84 ? 8.885 -1.643 -5.214 1.00 87.44 84 THR A N 1
ATOM 629 C CA . THR A 1 84 ? 9.690 -0.994 -6.262 1.00 87.44 84 THR A CA 1
ATOM 630 C C . THR A 1 84 ? 11.103 -1.572 -6.314 1.00 87.44 84 THR A C 1
ATOM 632 O O . THR A 1 84 ? 11.607 -1.861 -7.395 1.00 87.44 84 THR A O 1
ATOM 635 N N . PHE A 1 85 ? 11.736 -1.758 -5.152 1.00 87.56 85 PHE A N 1
ATOM 636 C CA . PHE A 1 85 ? 13.066 -2.355 -5.052 1.00 87.56 85 PHE A CA 1
ATOM 637 C C . PHE A 1 85 ? 13.090 -3.784 -5.602 1.00 87.56 85 PHE A C 1
ATOM 639 O O . PHE A 1 85 ? 13.924 -4.091 -6.447 1.00 87.56 85 PHE A O 1
ATOM 646 N N . GLU A 1 86 ? 12.150 -4.629 -5.175 1.00 87.62 86 GLU A N 1
ATOM 647 C CA . GLU A 1 86 ? 12.041 -6.016 -5.641 1.00 87.62 86 GLU A CA 1
ATOM 648 C C . GLU A 1 86 ? 11.788 -6.069 -7.151 1.00 87.62 86 GLU A C 1
ATOM 650 O O . GLU A 1 86 ? 12.518 -6.735 -7.878 1.00 87.62 86 GLU A O 1
ATOM 655 N N . THR A 1 87 ? 10.829 -5.282 -7.651 1.00 86.00 87 THR A N 1
ATOM 656 C CA . THR A 1 87 ? 10.490 -5.240 -9.085 1.00 86.00 87 THR A CA 1
ATOM 657 C C . THR A 1 87 ? 11.697 -4.859 -9.939 1.00 86.00 87 THR A C 1
ATOM 659 O O . THR A 1 87 ? 11.943 -5.481 -10.966 1.00 86.00 87 THR A O 1
ATOM 662 N N . ARG A 1 88 ? 12.483 -3.868 -9.500 1.00 86.00 88 ARG A N 1
ATOM 663 C CA . ARG A 1 88 ? 13.703 -3.432 -10.199 1.00 86.00 88 ARG A CA 1
ATOM 664 C C . ARG A 1 88 ? 14.878 -4.394 -10.040 1.00 86.00 88 ARG A C 1
ATOM 666 O O . ARG A 1 88 ? 15.771 -4.390 -10.879 1.00 86.00 88 ARG A O 1
ATOM 673 N N . SER A 1 89 ? 14.892 -5.203 -8.982 1.00 85.62 89 SER A N 1
ATOM 674 C CA . SER A 1 89 ? 15.941 -6.203 -8.749 1.00 85.62 89 SER A CA 1
ATOM 675 C C . SER A 1 89 ? 15.768 -7.440 -9.637 1.00 85.62 89 SER A C 1
ATOM 677 O O . SER A 1 89 ? 16.743 -8.134 -9.932 1.00 85.62 89 SER A O 1
ATOM 679 N N . ILE A 1 90 ? 14.547 -7.706 -10.109 1.00 86.19 90 ILE A N 1
ATOM 680 C CA . ILE A 1 90 ? 14.245 -8.799 -11.036 1.00 86.19 90 ILE A CA 1
ATOM 681 C C . ILE A 1 90 ? 14.666 -8.386 -12.453 1.00 86.19 90 ILE A C 1
ATOM 683 O O . ILE A 1 90 ? 13.920 -7.740 -13.185 1.00 86.19 90 ILE A O 1
ATOM 687 N N . LYS A 1 91 ? 15.873 -8.798 -12.861 1.00 75.81 91 LYS A N 1
ATOM 688 C CA . LYS A 1 91 ? 16.470 -8.461 -14.171 1.00 75.81 91 LYS A CA 1
ATOM 689 C C . LYS A 1 91 ? 15.651 -8.918 -15.383 1.00 75.81 91 LYS A C 1
ATOM 691 O O . LYS A 1 91 ? 15.811 -8.371 -16.465 1.00 75.81 91 LYS A O 1
ATOM 696 N N . THR A 1 92 ? 14.811 -9.934 -15.215 1.00 81.88 92 THR A N 1
ATOM 697 C CA . THR A 1 92 ? 13.990 -10.520 -16.284 1.00 81.88 92 THR A CA 1
ATOM 698 C C . THR A 1 92 ? 12.632 -9.841 -16.447 1.00 81.88 92 THR A C 1
ATOM 700 O O . THR A 1 92 ? 11.896 -10.192 -17.363 1.00 81.88 92 THR A O 1
ATOM 703 N N . CYS A 1 93 ? 12.272 -8.897 -15.572 1.00 75.56 93 CYS A N 1
ATOM 704 C CA . CYS A 1 93 ? 10.983 -8.221 -15.623 1.00 75.56 93 CYS A CA 1
ATOM 705 C C . CYS A 1 93 ? 10.992 -7.136 -16.717 1.00 75.56 93 CYS A C 1
ATOM 707 O O . CYS A 1 93 ? 11.695 -6.135 -16.559 1.00 75.56 93 CYS A O 1
ATOM 709 N N . PRO A 1 94 ? 10.183 -7.259 -17.788 1.00 75.31 94 PRO A N 1
ATOM 710 C CA . PRO A 1 94 ? 10.163 -6.276 -18.877 1.00 75.31 94 PRO A CA 1
ATOM 711 C C . PRO A 1 94 ? 9.630 -4.906 -18.436 1.00 75.31 94 PRO A C 1
ATOM 713 O O . PRO A 1 94 ? 9.955 -3.886 -19.029 1.00 75.31 94 PRO A O 1
ATOM 716 N N . ILE A 1 95 ? 8.818 -4.886 -17.374 1.00 78.56 95 ILE A N 1
ATOM 717 C CA . ILE A 1 95 ? 8.092 -3.703 -16.889 1.00 78.56 95 ILE A CA 1
ATOM 718 C C . ILE A 1 95 ? 8.908 -2.939 -15.825 1.00 78.56 95 ILE A C 1
ATOM 720 O O . ILE A 1 95 ? 8.575 -1.814 -15.466 1.00 78.56 95 ILE A O 1
ATOM 724 N N . ALA A 1 96 ? 10.011 -3.510 -15.325 1.00 76.88 96 ALA A N 1
ATOM 725 C CA . ALA A 1 96 ? 10.830 -2.921 -14.264 1.00 76.88 96 ALA A CA 1
ATOM 726 C C . ALA A 1 96 ? 11.297 -1.464 -14.494 1.00 76.88 96 ALA A C 1
ATOM 728 O O . ALA A 1 96 ? 11.233 -0.691 -13.529 1.00 76.88 96 ALA A O 1
ATOM 729 N N . PRO A 1 97 ?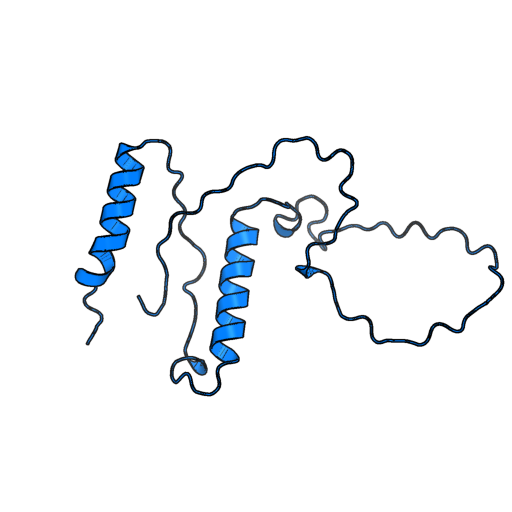 11.758 -1.051 -15.696 1.00 77.25 97 PRO A N 1
ATOM 730 C CA . PRO A 1 97 ? 12.206 0.327 -15.914 1.00 77.25 97 PRO A CA 1
ATOM 731 C C . PRO A 1 97 ? 11.052 1.340 -15.977 1.00 77.25 97 PRO A C 1
ATOM 733 O O . PRO A 1 97 ? 11.231 2.483 -15.562 1.00 77.25 97 PRO A O 1
ATOM 736 N N . GLU A 1 98 ? 9.869 0.927 -16.431 1.00 82.69 98 GLU A N 1
ATOM 737 C CA . GLU A 1 98 ? 8.696 1.801 -16.594 1.00 82.69 98 GLU A CA 1
ATOM 738 C C . GLU A 1 98 ? 7.752 1.770 -15.385 1.00 82.69 98 GLU A C 1
ATOM 740 O O . GLU A 1 98 ? 6.855 2.605 -15.252 1.00 82.69 98 GLU A O 1
ATOM 745 N N . PHE A 1 99 ? 7.952 0.817 -14.471 1.00 83.56 99 PHE A N 1
ATOM 746 C CA . PHE A 1 99 ? 7.110 0.668 -13.298 1.00 83.56 99 PHE A CA 1
ATOM 747 C C . PHE A 1 99 ? 7.198 1.893 -12.379 1.00 83.56 99 PHE A C 1
ATOM 749 O O . PHE A 1 99 ? 8.234 2.194 -11.769 1.00 83.56 99 PHE A O 1
ATOM 756 N N . ALA A 1 100 ? 6.052 2.549 -12.214 1.00 86.25 100 ALA A N 1
ATOM 757 C CA . ALA A 1 100 ? 5.865 3.643 -11.283 1.00 86.25 100 ALA A CA 1
ATOM 758 C C . ALA A 1 100 ? 4.523 3.517 -10.557 1.00 86.25 100 ALA A C 1
ATOM 760 O O . ALA A 1 100 ? 3.478 3.243 -11.149 1.00 86.25 100 ALA A O 1
ATOM 761 N N . TRP A 1 101 ? 4.552 3.771 -9.250 1.00 88.56 101 TRP A N 1
ATOM 762 C CA . TRP A 1 101 ? 3.338 3.904 -8.457 1.00 88.56 101 TRP A CA 1
ATOM 763 C C . TRP A 1 101 ? 2.624 5.214 -8.780 1.00 88.56 101 TRP A C 1
ATOM 765 O O . TRP A 1 101 ? 3.262 6.264 -8.871 1.00 88.56 101 TRP A O 1
ATOM 775 N N . GLN A 1 102 ? 1.291 5.190 -8.796 1.00 88.44 102 GLN A N 1
ATOM 776 C CA . GLN A 1 102 ? 0.517 6.424 -8.677 1.00 88.44 102 GLN A CA 1
ATOM 777 C C . GLN A 1 102 ? 0.909 7.178 -7.390 1.00 88.44 102 GLN A C 1
ATOM 779 O O . GLN A 1 102 ? 1.105 6.578 -6.319 1.00 88.44 102 GLN A O 1
ATOM 784 N N . SER A 1 103 ? 1.029 8.504 -7.507 1.00 88.19 103 SER A N 1
ATOM 785 C CA . SER A 1 103 ? 1.328 9.384 -6.378 1.00 88.19 103 SER A CA 1
ATOM 786 C C . SER A 1 103 ? 0.226 9.317 -5.318 1.00 88.19 103 SER A C 1
ATOM 788 O O . SER A 1 103 ? -0.958 9.229 -5.643 1.00 88.19 103 SER A O 1
ATOM 790 N N . ARG A 1 104 ? 0.631 9.392 -4.042 1.00 89.25 104 ARG A N 1
ATOM 791 C CA . ARG A 1 104 ? -0.245 9.295 -2.857 1.00 89.25 104 ARG A CA 1
ATOM 792 C C . ARG A 1 104 ? -1.029 7.973 -2.812 1.00 89.25 104 ARG A C 1
ATOM 794 O O . ARG A 1 104 ? -0.712 7.013 -3.513 1.00 89.25 104 ARG A O 1
ATOM 801 N N . PHE A 1 105 ? -1.960 7.859 -1.880 1.00 91.06 105 PHE A N 1
ATOM 802 C CA . PHE A 1 105 ? -2.884 6.736 -1.773 1.00 91.06 105 PHE A CA 1
ATOM 803 C C . PHE A 1 105 ? -4.243 7.279 -1.333 1.00 91.06 105 PHE A C 1
ATOM 805 O O . PHE A 1 105 ? -4.305 8.357 -0.743 1.00 91.06 105 PHE A O 1
ATOM 812 N N . HIS A 1 106 ? -5.303 6.549 -1.664 1.00 92.19 106 HIS A N 1
ATOM 813 C CA . HIS A 1 106 ? -6.651 6.817 -1.183 1.00 92.19 106 HIS A CA 1
ATOM 814 C C . HIS A 1 106 ? -6.965 5.811 -0.080 1.00 92.19 106 HIS A C 1
ATOM 816 O O . HIS A 1 106 ? -6.852 4.603 -0.297 1.00 92.19 106 HIS A O 1
ATOM 822 N N . ASP A 1 107 ? -7.344 6.301 1.088 1.00 91.56 107 ASP A N 1
ATOM 823 C CA . ASP A 1 107 ? -7.759 5.499 2.227 1.00 91.56 107 ASP A CA 1
ATOM 824 C C . ASP A 1 107 ? -9.242 5.705 2.541 1.00 91.56 107 ASP A C 1
ATOM 826 O O . ASP A 1 107 ? -9.832 6.748 2.272 1.00 91.56 107 ASP A O 1
ATOM 830 N N . TYR A 1 108 ? -9.860 4.662 3.086 1.00 93.88 108 TYR A N 1
ATOM 831 C CA . TYR A 1 108 ? -11.246 4.683 3.527 1.00 93.88 108 TYR A CA 1
ATOM 832 C C . TYR A 1 108 ? -11.365 3.850 4.803 1.00 93.88 108 TYR A C 1
ATOM 834 O O . TYR A 1 108 ? -10.980 2.679 4.820 1.00 93.88 108 TYR A O 1
ATOM 842 N N . ILE A 1 109 ? -11.883 4.447 5.879 1.00 93.69 109 ILE A N 1
ATOM 843 C CA . ILE A 1 109 ? -12.027 3.772 7.174 1.00 93.69 109 ILE A CA 1
ATOM 844 C C . ILE A 1 109 ? -13.302 2.930 7.153 1.00 93.69 109 ILE A C 1
ATOM 846 O O . ILE A 1 109 ? -14.412 3.459 7.130 1.00 93.69 109 ILE A O 1
ATOM 850 N N . ILE A 1 110 ? -13.137 1.611 7.197 1.00 93.94 110 ILE A N 1
ATOM 851 C CA . ILE A 1 110 ? -14.242 0.652 7.219 1.00 93.94 110 ILE A CA 1
ATOM 852 C C . ILE A 1 110 ? -14.694 0.462 8.666 1.00 93.94 110 ILE A C 1
ATOM 854 O O . ILE A 1 110 ? -13.912 0.007 9.497 1.00 93.94 110 ILE A O 1
ATOM 858 N N . ARG A 1 111 ? -15.946 0.825 8.960 1.00 93.31 111 ARG A N 1
ATOM 859 C CA . ARG A 1 111 ? -16.544 0.706 10.304 1.00 93.31 111 ARG A CA 1
ATOM 860 C C . ARG A 1 111 ? -17.675 -0.317 10.373 1.00 93.31 111 ARG A C 1
ATOM 862 O O . ARG A 1 111 ? -17.881 -0.904 11.425 1.00 93.31 111 ARG A O 1
ATOM 869 N N . ASP A 1 112 ? -18.334 -0.564 9.241 1.00 95.50 112 ASP A N 1
ATOM 870 C CA . ASP A 1 112 ? -19.513 -1.423 9.152 1.00 95.50 112 ASP A CA 1
ATOM 871 C C . ASP A 1 112 ? -19.279 -2.621 8.233 1.00 95.50 112 ASP A C 1
ATOM 873 O O . ASP A 1 112 ? -18.589 -2.537 7.209 1.00 95.50 112 ASP A O 1
ATOM 877 N N . GLU A 1 113 ? -19.940 -3.732 8.546 1.00 95.31 113 GLU A N 1
ATOM 878 C CA . GLU A 1 113 ? -19.866 -4.959 7.754 1.00 95.31 113 GLU A CA 1
ATOM 879 C C . GLU A 1 113 ? -20.455 -4.786 6.344 1.00 95.31 113 GLU A C 1
ATOM 881 O O . GLU A 1 113 ? -19.912 -5.294 5.360 1.00 95.31 113 GLU A O 1
ATOM 886 N N . LEU A 1 114 ? -21.522 -3.994 6.211 1.00 95.69 114 LEU A N 1
ATOM 887 C CA . LEU A 1 114 ? -22.122 -3.667 4.915 1.00 95.69 114 LEU A CA 1
ATOM 888 C C . LEU A 1 114 ? -21.100 -3.004 3.975 1.00 95.69 114 LEU A C 1
ATOM 890 O O . LEU A 1 114 ? -20.995 -3.353 2.797 1.00 95.69 114 LEU A O 1
ATOM 894 N N . ILE A 1 115 ? -20.327 -2.054 4.504 1.00 94.00 115 ILE A N 1
ATOM 895 C CA . ILE A 1 115 ? -19.270 -1.351 3.772 1.00 94.00 115 ILE A CA 1
ATOM 896 C C . ILE A 1 115 ? -18.145 -2.325 3.424 1.00 94.00 115 ILE A C 1
ATOM 898 O O . ILE A 1 115 ? -17.681 -2.348 2.283 1.00 94.00 115 ILE A O 1
ATOM 902 N N . LEU A 1 116 ? -17.733 -3.155 4.383 1.00 95.38 116 LEU A N 1
ATOM 903 C CA . LEU A 1 116 ? -16.701 -4.164 4.181 1.00 95.38 116 LEU A CA 1
ATOM 904 C C . LEU A 1 116 ? -17.051 -5.104 3.020 1.00 95.38 116 LEU A C 1
ATOM 906 O O . LEU A 1 116 ? -16.224 -5.330 2.137 1.00 95.38 116 LEU A O 1
ATOM 910 N N . ASN A 1 117 ? -18.289 -5.598 2.978 1.00 96.31 117 ASN A N 1
ATOM 911 C CA . ASN A 1 117 ? -18.764 -6.484 1.918 1.00 96.31 117 ASN A CA 1
ATOM 912 C C . ASN A 1 117 ? -18.826 -5.774 0.559 1.00 96.31 117 ASN A C 1
ATOM 914 O O . ASN A 1 117 ? -18.411 -6.345 -0.450 1.00 96.31 117 ASN A O 1
ATOM 918 N N . ARG A 1 118 ? -19.241 -4.501 0.517 1.00 94.62 118 ARG A N 1
ATOM 919 C CA . ARG A 1 118 ? -19.189 -3.690 -0.713 1.00 94.62 118 ARG A CA 1
ATOM 920 C C . ARG A 1 118 ? -17.763 -3.532 -1.240 1.00 94.62 118 ARG A C 1
ATOM 922 O O . ARG A 1 118 ? -17.539 -3.723 -2.432 1.00 94.62 118 ARG A O 1
ATOM 929 N N . ILE A 1 119 ? -16.802 -3.224 -0.369 1.00 94.38 119 ILE A N 1
ATOM 930 C CA . ILE A 1 119 ? -15.397 -3.038 -0.759 1.00 94.38 119 ILE A CA 1
ATOM 931 C C . ILE A 1 119 ? -14.774 -4.360 -1.211 1.00 94.38 119 ILE A C 1
ATOM 933 O O . ILE A 1 119 ? -14.082 -4.383 -2.225 1.00 94.38 119 ILE A O 1
ATOM 937 N N . ARG A 1 120 ? -15.056 -5.475 -0.526 1.00 94.62 120 ARG A N 1
ATOM 938 C CA . ARG A 1 120 ? -14.628 -6.813 -0.970 1.00 94.62 120 ARG A CA 1
ATOM 939 C C . ARG A 1 120 ? -15.146 -7.128 -2.370 1.00 94.62 120 ARG A C 1
ATOM 941 O O . ARG A 1 120 ? -14.358 -7.485 -3.242 1.00 94.62 120 ARG A O 1
ATOM 948 N N . ASN A 1 121 ? -16.442 -6.918 -2.599 1.00 94.44 121 ASN A N 1
ATOM 949 C CA . ASN A 1 121 ? -17.058 -7.127 -3.907 1.00 94.44 121 ASN A CA 1
ATOM 950 C C . ASN A 1 121 ? -16.422 -6.237 -4.979 1.00 94.44 121 ASN A C 1
ATOM 952 O O . ASN A 1 121 ? -16.165 -6.701 -6.085 1.00 94.44 121 ASN A O 1
ATOM 956 N N . TYR A 1 122 ? -16.130 -4.977 -4.652 1.00 92.12 122 TYR A N 1
ATOM 957 C CA . TYR A 1 122 ? -15.425 -4.075 -5.557 1.00 92.12 122 TYR A CA 1
ATOM 958 C C . TYR A 1 122 ? -14.021 -4.589 -5.903 1.00 92.12 122 TYR A C 1
ATOM 960 O O . TYR A 1 122 ? -13.689 -4.668 -7.080 1.00 92.12 122 TYR A O 1
ATOM 968 N N . ILE A 1 123 ? -13.216 -4.995 -4.915 1.00 91.56 123 ILE A N 1
ATOM 969 C CA . ILE A 1 123 ? -11.848 -5.496 -5.140 1.00 91.56 123 ILE A CA 1
ATOM 970 C C . ILE A 1 123 ? -11.851 -6.711 -6.073 1.00 91.56 123 ILE A C 1
ATOM 972 O O . ILE A 1 123 ? -11.018 -6.779 -6.974 1.00 9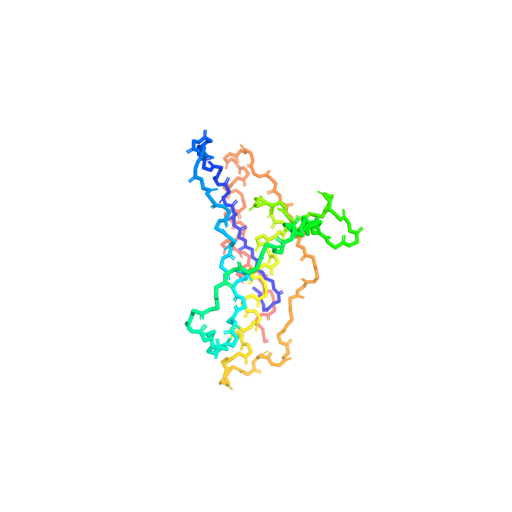1.56 123 ILE A O 1
ATOM 976 N N . VAL A 1 124 ? -12.794 -7.638 -5.881 1.00 91.44 124 VAL A N 1
ATOM 977 C CA . VAL A 1 124 ? -12.913 -8.857 -6.697 1.00 91.44 124 VAL A CA 1
ATOM 978 C C . VAL A 1 124 ? -13.384 -8.551 -8.119 1.00 91.44 124 VAL A C 1
ATOM 980 O O . VAL A 1 124 ? -12.842 -9.105 -9.067 1.00 91.44 124 VAL A O 1
ATOM 983 N N . ARG A 1 125 ? -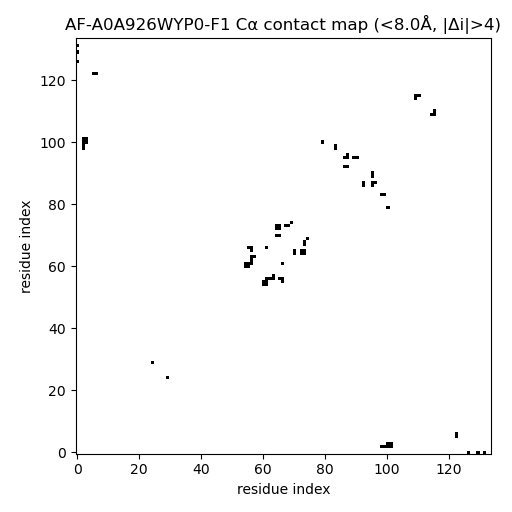14.362 -7.652 -8.286 1.00 90.00 125 ARG A N 1
ATOM 984 C CA . ARG A 1 125 ? -14.966 -7.345 -9.597 1.00 90.00 125 ARG A CA 1
ATOM 985 C C . ARG A 1 125 ? -14.162 -6.351 -10.429 1.00 90.00 125 ARG A C 1
ATOM 987 O O . ARG A 1 125 ? -14.278 -6.315 -11.650 1.00 90.00 125 ARG A O 1
ATOM 994 N N . ASN A 1 126 ? -13.355 -5.516 -9.785 1.00 86.31 126 ASN A N 1
ATOM 995 C CA . ASN A 1 126 ? -12.619 -4.446 -10.446 1.00 86.31 126 ASN A CA 1
ATOM 996 C C . ASN A 1 126 ? -11.664 -4.935 -11.565 1.00 86.31 126 ASN A C 1
ATOM 998 O O . ASN A 1 126 ? -11.664 -4.312 -12.630 1.00 86.31 126 ASN A O 1
ATOM 1002 N N . PRO A 1 127 ? -10.908 -6.045 -11.403 1.00 85.56 127 PRO A N 1
ATOM 1003 C CA . PRO A 1 127 ? -10.124 -6.637 -12.487 1.00 85.56 127 PRO A CA 1
ATOM 1004 C C . PRO A 1 127 ? -10.943 -6.958 -13.744 1.00 85.56 127 PRO A C 1
ATOM 1006 O O . PRO A 1 127 ? -10.477 -6.677 -14.843 1.00 85.56 127 PRO A O 1
ATOM 1009 N N . GLU A 1 128 ? -12.163 -7.480 -13.592 1.00 82.56 128 GLU A N 1
ATOM 1010 C CA . GLU A 1 128 ? -13.044 -7.852 -14.713 1.00 82.56 128 GLU A CA 1
ATOM 1011 C C . GLU A 1 128 ? -13.537 -6.623 -15.482 1.00 82.56 128 GLU A C 1
ATOM 1013 O O . GLU A 1 128 ? -13.662 -6.631 -16.703 1.00 82.56 128 GLU A O 1
ATOM 1018 N N . THR A 1 129 ? -13.797 -5.531 -14.765 1.00 78.38 129 THR A N 1
ATOM 1019 C CA . THR A 1 129 ? -14.268 -4.271 -15.355 1.00 78.38 129 THR A CA 1
ATOM 1020 C C . THR A 1 129 ? -13.147 -3.404 -15.932 1.00 78.38 129 THR A C 1
ATOM 1022 O O . THR A 1 129 ? -13.415 -2.361 -16.539 1.00 78.38 129 THR A O 1
ATOM 1025 N N . TRP A 1 130 ? -11.883 -3.799 -15.749 1.00 75.12 130 TRP A N 1
ATOM 1026 C CA . TRP A 1 130 ? -10.744 -3.012 -16.196 1.00 75.12 130 TRP A CA 1
ATOM 1027 C C . TRP A 1 130 ? -10.534 -3.140 -17.708 1.00 75.12 130 TRP A C 1
ATOM 1029 O O . TRP A 1 130 ? -9.958 -4.102 -18.209 1.00 75.12 130 TRP A O 1
ATOM 1039 N N . LYS A 1 131 ? -10.936 -2.098 -18.443 1.00 70.12 131 LYS A N 1
ATOM 1040 C CA . LYS A 1 131 ? -10.823 -2.007 -19.911 1.00 70.12 131 LYS A CA 1
ATOM 1041 C C . LYS A 1 131 ? -9.383 -1.931 -20.450 1.00 70.12 131 LYS A C 1
ATOM 1043 O O . LYS A 1 131 ? -9.201 -1.889 -21.660 1.00 70.12 131 LYS A O 1
ATOM 1048 N N . GLY A 1 132 ? -8.376 -1.863 -19.577 1.00 61.69 132 GLY A N 1
ATOM 1049 C CA . GLY A 1 132 ? -6.967 -1.681 -19.943 1.00 61.69 132 GLY A CA 1
ATOM 1050 C C . GLY A 1 132 ? -6.164 -2.971 -20.115 1.00 61.69 132 GLY A C 1
ATOM 1051 O O . GLY A 1 132 ? -4.943 -2.891 -20.163 1.00 61.69 132 GLY A O 1
ATOM 1052 N N . CYS A 1 133 ? -6.806 -4.143 -20.159 1.00 44.81 133 CYS A N 1
ATOM 1053 C CA . CYS A 1 133 ? -6.170 -5.366 -20.655 1.00 44.81 133 CYS A CA 1
ATOM 1054 C C . CYS A 1 133 ? -6.415 -5.461 -22.173 1.00 44.81 133 CYS A C 1
ATOM 1056 O O . CYS A 1 133 ? -7.318 -6.170 -22.614 1.00 44.81 133 CYS A O 1
ATOM 1058 N N . ARG A 1 134 ? -5.676 -4.681 -22.962 1.00 39.19 134 ARG A N 1
ATOM 1059 C CA . ARG A 1 134 ? -5.515 -4.846 -24.413 1.00 39.19 134 ARG A CA 1
ATOM 1060 C C . ARG A 1 134 ? -4.043 -4.716 -24.746 1.00 39.19 134 ARG A C 1
ATOM 1062 O O . ARG A 1 134 ? -3.402 -3.858 -24.102 1.00 39.19 134 ARG A O 1
#

Solvent-accessible surface area (backbone atoms only — not comparable to full-atom values): 9312 Å² total; per-residue (Å²): 107,100,48,56,87,80,84,87,84,84,84,79,79,74,78,93,78,70,89,75,67,70,86,69,65,54,81,88,70,66,69,82,70,76,86,67,83,72,75,86,82,72,84,81,69,91,68,75,84,77,79,71,77,79,68,59,48,64,99,53,25,90,72,25,68,79,71,48,92,81,40,68,69,48,54,52,52,51,52,56,51,50,53,51,52,53,44,56,65,41,85,84,46,88,55,34,88,76,64,58,75,61,84,81,84,90,86,81,90,77,86,47,70,72,57,46,53,52,51,51,52,46,60,69,47,46,70,78,69,46,86,78,83,121

Foldseek 3Di:
DLADAADDDDQDDDPPPPPDDDCPPPVVPDDPDPPPPPPPDDDDDPDPPPPPVCQPQPPCRPNRPCPPPRDPVVVVVVVQVVVLVVLLVPPPRPCNVVHDHDPDDDDDDDDDPVVVVVSVVCNVCVVVVDPPPD